Protein AF-A0A382GLZ7-F1 (afdb_monomer)

Solvent-accessible surface area (backbone atoms only — not comparable to full-atom values): 2995 Å² total; per-residue (Å²): 140,88,87,87,87,79,81,82,47,50,53,38,54,58,93,80,31,78,86,38,52,66,30,76,66,11,50,51,50,45,52,52,51,50,54,52,39,53,77,68,70,62,81,80,89,133

Sequence (46 aa):
MRLFLVQHGNALPKDVDPERGLSESGKQDVANVAAFLARGSVQVER

Organism: NCBI:txid408172

InterPro domains:
  IPR029033 Histidine phosphatase superfamily [G3DSA:3.40.50.1240] (1-46)

Mean predicted aligned error: 3.09 Å

Secondary structure (DSSP, 8-state):
------PPPPB--TTT-TT-PBPHHHHHHHHHHHHHHHHTT-----

Structure (mmCIF, N/CA/C/O backbone):
data_AF-A0A382GLZ7-F1
#
_entry.id   AF-A0A382GLZ7-F1
#
loop_
_atom_site.group_PDB
_atom_site.id
_atom_site.type_symbol
_atom_site.label_atom_id
_atom_site.label_alt_id
_atom_site.label_comp_id
_atom_site.label_asym_id
_atom_site.label_entity_id
_atom_site.label_seq_id
_atom_site.pdbx_PDB_ins_code
_atom_site.Cartn_x
_atom_site.Cartn_y
_atom_site.Cartn_z
_atom_site.occupancy
_atom_site.B_iso_or_equiv
_atom_site.auth_seq_id
_atom_site.auth_comp_id
_atom_site.auth_asym_id
_atom_site.auth_atom_id
_atom_site.pdbx_PDB_model_num
ATOM 1 N N . MET A 1 1 ? -20.914 5.223 12.293 1.00 82.12 1 MET A N 1
ATOM 2 C CA . MET A 1 1 ? -20.021 4.287 11.572 1.00 82.12 1 MET A CA 1
ATOM 3 C C . MET A 1 1 ? -18.893 5.089 10.938 1.00 82.12 1 MET A C 1
ATOM 5 O O . MET A 1 1 ? -19.163 6.201 10.503 1.00 82.12 1 MET A O 1
ATOM 9 N N . ARG A 1 2 ? -17.653 4.587 10.938 1.00 84.69 2 ARG A N 1
ATOM 10 C CA . ARG A 1 2 ? -16.490 5.277 10.350 1.00 84.69 2 ARG A CA 1
ATOM 11 C C . ARG A 1 2 ? -15.956 4.447 9.185 1.00 84.69 2 ARG A C 1
ATOM 13 O O . ARG A 1 2 ? -15.745 3.254 9.365 1.00 84.69 2 ARG A O 1
ATOM 20 N N . LEU A 1 3 ? -15.756 5.076 8.029 1.00 89.56 3 LEU A N 1
ATOM 21 C CA . LEU A 1 3 ? -15.137 4.472 6.849 1.00 89.56 3 LEU A CA 1
ATOM 22 C C . LEU A 1 3 ? -13.769 5.121 6.642 1.00 89.56 3 LEU A C 1
ATOM 24 O O . LEU A 1 3 ? -13.677 6.344 6.566 1.00 89.56 3 LEU A O 1
ATOM 28 N N . PHE A 1 4 ? -12.729 4.300 6.547 1.00 90.44 4 PHE A N 1
ATOM 29 C CA . PHE A 1 4 ? -11.372 4.748 6.257 1.00 90.44 4 PHE A CA 1
ATOM 30 C C . PHE A 1 4 ? -10.989 4.242 4.869 1.00 90.44 4 PHE A C 1
ATOM 32 O O . PHE A 1 4 ? -10.968 3.037 4.634 1.00 90.44 4 PHE A O 1
ATOM 39 N N . LEU A 1 5 ? -10.711 5.167 3.953 1.00 93.62 5 LEU A N 1
ATOM 40 C CA . LEU A 1 5 ? -10.181 4.865 2.628 1.00 93.62 5 LEU A CA 1
A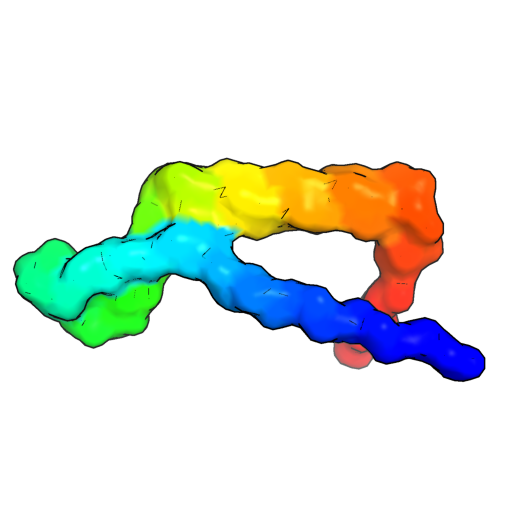TOM 41 C C . LEU A 1 5 ? -8.704 5.237 2.618 1.00 93.62 5 LEU A C 1
ATOM 43 O O . LEU A 1 5 ? -8.334 6.329 3.048 1.00 93.62 5 LEU A O 1
ATOM 47 N N . VAL A 1 6 ? -7.870 4.325 2.136 1.00 91.56 6 VAL A N 1
ATOM 48 C CA . VAL A 1 6 ? -6.427 4.528 2.025 1.00 91.56 6 VAL A CA 1
ATOM 49 C C . VAL A 1 6 ? -5.972 4.134 0.630 1.00 91.56 6 VAL A C 1
ATOM 51 O O . VAL A 1 6 ? -6.511 3.205 0.029 1.00 91.56 6 VAL A O 1
ATOM 54 N N . GLN A 1 7 ? -4.983 4.853 0.111 1.00 93.75 7 GLN A N 1
ATOM 55 C CA . GLN A 1 7 ? -4.295 4.452 -1.108 1.00 93.75 7 GLN A CA 1
ATOM 56 C C . GLN A 1 7 ? -3.276 3.354 -0.779 1.00 93.75 7 GLN A C 1
ATOM 58 O O . GLN A 1 7 ? -2.746 3.302 0.332 1.00 93.75 7 GLN A O 1
ATOM 63 N N . HIS A 1 8 ? -2.998 2.472 -1.740 1.00 93.94 8 HIS A N 1
ATOM 64 C CA . HIS A 1 8 ? -1.891 1.529 -1.609 1.00 93.94 8 HIS A CA 1
ATOM 65 C C . HIS A 1 8 ? -0.555 2.284 -1.460 1.00 93.94 8 HIS A C 1
ATOM 67 O O . HIS A 1 8 ? -0.401 3.392 -1.978 1.00 93.94 8 HIS A O 1
ATOM 73 N N . GLY A 1 9 ? 0.423 1.676 -0.782 1.00 95.44 9 GLY A N 1
ATOM 74 C CA . GLY A 1 9 ? 1.785 2.217 -0.730 1.00 95.44 9 GLY A CA 1
ATOM 75 C C . GLY A 1 9 ? 2.434 2.258 -2.115 1.00 95.44 9 GLY A C 1
ATOM 76 O O . GLY A 1 9 ? 1.962 1.610 -3.053 1.00 95.44 9 GLY A O 1
ATOM 77 N N . ASN A 1 10 ? 3.527 3.005 -2.258 1.00 97.50 10 ASN A N 1
ATOM 78 C CA . ASN A 1 10 ? 4.254 3.072 -3.522 1.00 97.50 10 ASN A CA 1
ATOM 79 C C . ASN A 1 10 ? 4.631 1.668 -4.046 1.00 97.50 10 ASN A C 1
ATOM 81 O O . ASN A 1 10 ? 5.188 0.845 -3.320 1.00 97.50 10 ASN A O 1
ATOM 85 N N . ALA A 1 11 ? 4.318 1.396 -5.310 1.00 97.88 11 ALA A N 1
ATOM 86 C CA . ALA A 1 11 ? 4.536 0.101 -5.946 1.00 97.88 11 ALA A CA 1
ATOM 87 C C . ALA A 1 11 ? 5.683 0.186 -6.951 1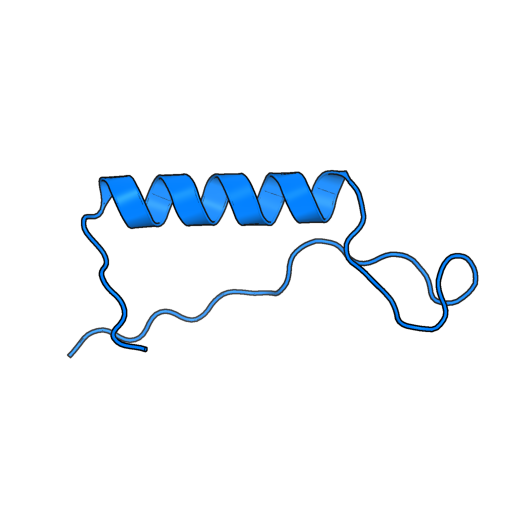.00 97.88 11 ALA A C 1
ATOM 89 O O . ALA A 1 11 ? 5.885 1.221 -7.589 1.00 97.88 11 ALA A O 1
ATOM 90 N N . LEU A 1 12 ? 6.407 -0.917 -7.119 1.00 97.81 12 LEU A N 1
ATOM 91 C CA . LEU A 1 12 ? 7.464 -1.009 -8.111 1.00 97.81 12 LEU A CA 1
ATOM 92 C C . LEU A 1 12 ? 6.900 -0.862 -9.541 1.00 97.81 12 LEU A C 1
ATOM 94 O O . LEU A 1 12 ? 5.754 -1.252 -9.823 1.00 97.81 12 LEU A O 1
ATOM 98 N N . PRO A 1 13 ? 7.688 -0.278 -10.460 1.00 97.00 13 PRO A N 1
ATOM 99 C CA . PRO A 1 13 ? 7.395 -0.312 -11.888 1.00 97.00 13 PRO A CA 1
ATOM 100 C C . PRO A 1 13 ? 7.302 -1.753 -12.423 1.00 97.00 13 PRO A C 1
ATOM 102 O O . PRO A 1 13 ? 7.978 -2.648 -11.919 1.00 97.00 13 PRO A O 1
ATOM 105 N N . LYS A 1 14 ? 6.482 -1.981 -13.462 1.00 96.69 14 LYS A N 1
ATOM 106 C CA . LYS A 1 14 ? 6.236 -3.327 -14.036 1.00 96.69 14 LYS A CA 1
ATOM 107 C C . LYS A 1 14 ? 7.474 -3.976 -14.656 1.00 96.69 14 LYS A C 1
ATOM 109 O O . LYS A 1 14 ? 7.546 -5.193 -14.753 1.00 96.69 14 LYS A O 1
ATOM 114 N N . ASP A 1 15 ? 8.402 -3.158 -15.126 1.00 97.44 15 ASP A N 1
ATOM 115 C CA . ASP A 1 15 ? 9.702 -3.555 -15.659 1.00 97.44 15 ASP A CA 1
ATOM 116 C C . ASP A 1 15 ? 10.658 -4.054 -14.568 1.00 97.44 15 ASP A C 1
ATOM 118 O O . ASP A 1 15 ? 11.561 -4.832 -14.866 1.00 97.44 15 ASP A O 1
ATOM 122 N N . VAL A 1 16 ? 10.439 -3.651 -13.313 1.00 96.38 16 VAL A N 1
ATOM 123 C CA . VAL A 1 16 ? 11.212 -4.113 -12.151 1.00 96.38 16 VAL A CA 1
ATOM 124 C C . VAL A 1 16 ? 10.539 -5.313 -11.489 1.00 96.38 16 VAL A C 1
ATOM 126 O O . VAL A 1 16 ? 11.203 -6.295 -11.169 1.00 96.38 16 VAL A O 1
ATOM 129 N N . ASP A 1 17 ? 9.224 -5.236 -11.291 1.00 96.38 17 ASP A N 1
ATOM 130 C CA . ASP A 1 17 ? 8.407 -6.314 -10.744 1.00 96.38 17 ASP A CA 1
ATOM 131 C C . ASP A 1 17 ? 7.074 -6.393 -11.511 1.00 96.38 17 ASP A C 1
ATOM 133 O O . ASP A 1 17 ? 6.225 -5.504 -11.356 1.00 96.38 17 ASP A O 1
ATOM 137 N N . PRO A 1 18 ? 6.858 -7.442 -12.327 1.00 96.00 18 PRO A N 1
ATOM 138 C CA . PRO A 1 18 ? 5.613 -7.634 -13.068 1.00 96.00 18 PRO A CA 1
ATOM 139 C C . PRO A 1 18 ? 4.365 -7.686 -12.178 1.00 96.00 18 PRO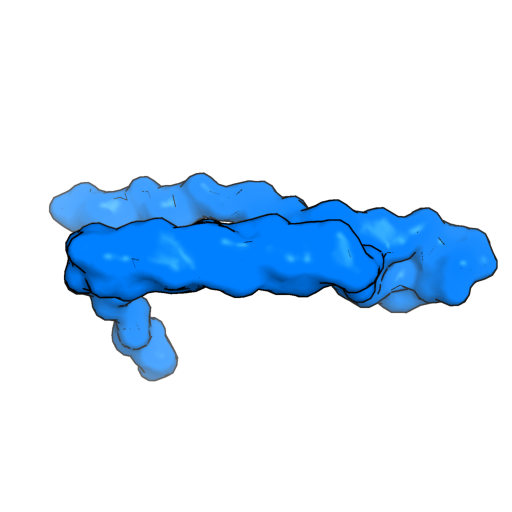 A C 1
ATOM 141 O O . PRO A 1 18 ? 3.311 -7.192 -12.588 1.00 96.00 18 PRO A O 1
ATOM 144 N N . GLU A 1 19 ? 4.494 -8.208 -10.953 1.00 97.19 19 GLU A N 1
ATOM 145 C CA . GLU A 1 19 ? 3.404 -8.292 -9.971 1.00 97.19 19 GLU A CA 1
ATOM 146 C C . GLU A 1 19 ? 3.161 -6.953 -9.257 1.00 97.19 19 GLU A C 1
ATOM 148 O O . GLU A 1 19 ? 2.151 -6.777 -8.572 1.00 97.19 19 GLU A O 1
ATOM 153 N N . ARG A 1 20 ? 4.052 -5.971 -9.462 1.00 96.44 20 ARG A N 1
ATOM 154 C CA . ARG A 1 20 ? 4.008 -4.626 -8.876 1.00 96.44 20 ARG A CA 1
ATOM 155 C C . ARG A 1 20 ? 3.878 -4.640 -7.353 1.00 96.44 20 ARG A C 1
ATOM 157 O O . ARG A 1 20 ? 3.042 -3.929 -6.785 1.00 96.44 20 ARG A O 1
ATOM 164 N N . GLY A 1 21 ? 4.725 -5.417 -6.685 1.00 97.38 21 GLY A N 1
ATOM 165 C CA . GLY A 1 21 ? 4.876 -5.378 -5.238 1.00 97.38 21 GLY A CA 1
ATOM 166 C C . GLY A 1 21 ? 5.261 -3.987 -4.722 1.00 97.38 21 GLY A C 1
ATOM 167 O O . GLY A 1 21 ? 5.697 -3.106 -5.469 1.00 97.38 21 GLY A O 1
ATOM 168 N N . LEU A 1 22 ? 5.091 -3.770 -3.415 1.00 97.94 22 LEU A N 1
ATOM 169 C CA . LEU A 1 22 ? 5.481 -2.509 -2.783 1.00 97.94 22 LEU A CA 1
ATOM 170 C C . LEU A 1 22 ? 6.994 -2.298 -2.877 1.00 97.94 22 LEU A C 1
ATOM 172 O O . LEU A 1 22 ? 7.776 -3.201 -2.570 1.00 97.94 22 LEU A O 1
ATOM 176 N N . SER A 1 23 ? 7.394 -1.077 -3.225 1.00 97.94 23 SER A N 1
ATOM 177 C CA . SER A 1 23 ? 8.780 -0.643 -3.075 1.00 97.94 23 SER A CA 1
ATOM 178 C C . SER A 1 23 ? 9.141 -0.521 -1.591 1.00 97.94 23 SER A C 1
ATOM 180 O O . SER A 1 23 ? 8.266 -0.503 -0.722 1.00 97.94 23 SER A O 1
ATOM 182 N N . GLU A 1 24 ? 10.428 -0.379 -1.274 1.00 97.88 24 GLU A N 1
ATOM 183 C CA . GLU A 1 24 ? 10.854 -0.140 0.113 1.00 97.88 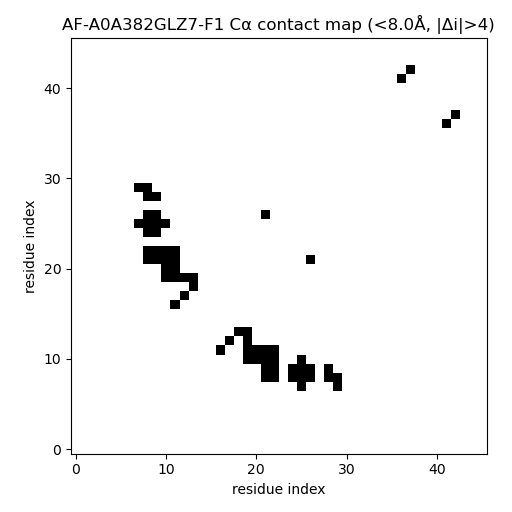24 GLU A CA 1
ATOM 184 C C . GLU A 1 24 ? 10.231 1.136 0.700 1.00 97.88 24 GLU A C 1
ATOM 186 O O . GLU A 1 24 ? 9.776 1.128 1.844 1.00 97.88 24 GLU A O 1
ATOM 191 N N . SER A 1 25 ? 10.100 2.204 -0.100 1.00 97.50 25 SER A N 1
ATOM 192 C CA . SER A 1 25 ? 9.364 3.398 0.332 1.00 97.50 25 SER A CA 1
ATOM 193 C C . SER A 1 25 ? 7.881 3.108 0.542 1.00 97.50 25 SER A C 1
ATOM 195 O O . SER A 1 25 ? 7.333 3.504 1.563 1.00 97.50 25 SER A O 1
ATOM 197 N N . GLY A 1 26 ? 7.249 2.325 -0.336 1.00 98.00 26 GLY A N 1
ATOM 198 C CA . GLY A 1 26 ? 5.849 1.937 -0.172 1.00 98.00 26 GLY A CA 1
ATOM 199 C C . GLY A 1 26 ? 5.583 1.090 1.070 1.00 98.00 26 GLY A C 1
ATOM 200 O O . GLY A 1 26 ? 4.556 1.269 1.724 1.00 98.00 26 GLY A O 1
ATOM 201 N N . LYS A 1 27 ? 6.509 0.201 1.443 1.00 98.19 27 LYS A N 1
ATOM 202 C CA . LYS A 1 27 ? 6.437 -0.549 2.708 1.00 98.19 27 LYS A CA 1
ATOM 203 C C . LYS A 1 27 ? 6.531 0.388 3.910 1.00 98.19 27 LYS A C 1
ATOM 205 O O . LYS A 1 27 ? 5.749 0.247 4.850 1.00 98.19 27 LYS A O 1
ATOM 210 N N . GLN A 1 28 ? 7.441 1.363 3.865 1.00 98.06 28 GLN A N 1
ATOM 211 C CA . GLN A 1 28 ? 7.577 2.362 4.924 1.00 98.06 28 GLN A CA 1
ATOM 212 C C . GLN A 1 28 ? 6.332 3.256 5.034 1.00 98.06 28 GLN A C 1
ATOM 214 O O . GLN A 1 28 ? 5.875 3.529 6.145 1.00 98.06 28 GLN A O 1
ATOM 219 N N . ASP A 1 29 ? 5.739 3.656 3.909 1.00 97.12 29 ASP A N 1
ATOM 220 C CA . ASP A 1 29 ? 4.495 4.430 3.874 1.00 97.12 29 ASP A CA 1
ATOM 221 C C . ASP A 1 29 ? 3.353 3.668 4.559 1.00 97.12 29 ASP A C 1
ATOM 223 O O . ASP A 1 29 ? 2.678 4.205 5.442 1.00 97.12 29 ASP A O 1
ATOM 227 N N . VAL A 1 30 ? 3.176 2.385 4.2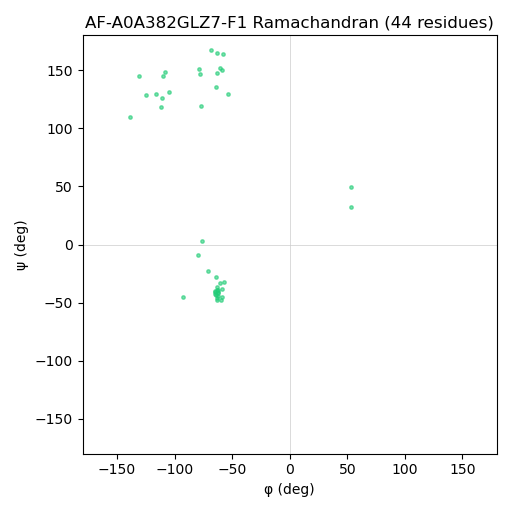22 1.00 97.06 30 VAL A N 1
ATOM 228 C CA . VAL A 1 30 ? 2.159 1.523 4.844 1.00 97.06 30 VAL A CA 1
ATOM 229 C C . VAL A 1 30 ? 2.414 1.353 6.344 1.00 97.06 30 VAL A C 1
ATOM 231 O O . VAL A 1 30 ? 1.473 1.443 7.135 1.00 97.06 30 VAL A O 1
ATOM 234 N N . ALA A 1 31 ? 3.670 1.174 6.763 1.00 97.38 31 ALA A N 1
ATOM 235 C CA . ALA A 1 31 ? 4.026 1.082 8.179 1.00 97.38 31 ALA A CA 1
ATOM 236 C C . ALA A 1 31 ? 3.688 2.373 8.950 1.00 97.38 31 ALA A C 1
ATOM 238 O O . ALA A 1 31 ? 3.149 2.316 10.058 1.00 97.38 31 ALA A O 1
ATOM 239 N N . ASN A 1 32 ? 3.932 3.541 8.350 1.00 96.50 32 ASN A N 1
ATOM 240 C CA . ASN A 1 32 ? 3.606 4.836 8.947 1.00 96.50 32 ASN A CA 1
ATOM 241 C C . ASN A 1 32 ? 2.089 5.022 9.117 1.00 96.50 32 ASN A C 1
ATOM 243 O O . ASN A 1 32 ? 1.637 5.479 10.173 1.00 96.50 32 ASN A O 1
ATOM 247 N N . VAL A 1 33 ? 1.296 4.631 8.111 1.00 95.94 33 VAL A N 1
ATOM 248 C CA . VAL A 1 33 ? -0.175 4.648 8.184 1.00 95.94 33 VAL A CA 1
ATOM 249 C C . VAL A 1 33 ? -0.673 3.699 9.273 1.00 95.94 33 VAL A C 1
ATOM 251 O O . VAL A 1 33 ? -1.496 4.097 10.098 1.00 95.94 33 VAL A O 1
ATOM 254 N N . ALA A 1 34 ? -0.139 2.477 9.339 1.00 94.88 34 ALA A N 1
ATOM 255 C CA . ALA A 1 34 ? -0.498 1.514 10.377 1.00 94.88 34 ALA A CA 1
ATOM 256 C C . ALA A 1 34 ? -0.212 2.066 11.785 1.00 94.88 34 ALA A C 1
ATOM 258 O O . ALA A 1 34 ? -1.077 2.015 12.661 1.00 94.88 34 ALA A O 1
ATOM 259 N N . ALA A 1 35 ? 0.958 2.679 11.990 1.00 96.31 35 ALA A N 1
ATOM 260 C CA . ALA A 1 35 ? 1.310 3.310 13.259 1.00 96.31 35 ALA A CA 1
ATOM 261 C C . ALA A 1 35 ? 0.373 4.479 13.617 1.00 96.31 35 ALA A C 1
ATOM 263 O O . ALA A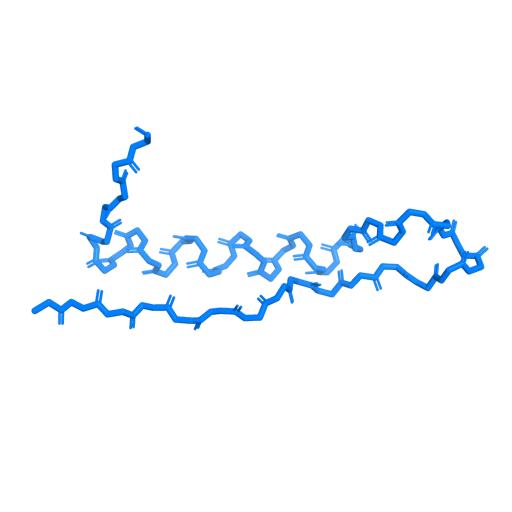 1 35 ? 0.015 4.649 14.783 1.00 96.31 35 ALA A O 1
ATOM 264 N N . PHE A 1 36 ? -0.042 5.289 12.638 1.00 95.31 36 PHE A N 1
ATOM 265 C CA . PHE A 1 36 ? -1.020 6.360 12.846 1.00 95.31 36 PHE A CA 1
ATOM 266 C C . PHE A 1 36 ? -2.388 5.817 13.281 1.00 95.31 36 PHE A C 1
ATOM 268 O O . PHE A 1 36 ? -2.946 6.290 14.272 1.00 95.31 36 PHE A O 1
ATOM 275 N N . LEU A 1 37 ? -2.898 4.792 12.592 1.00 94.50 37 LEU A N 1
ATOM 276 C CA . LEU A 1 37 ? -4.181 4.162 12.913 1.00 94.50 37 LEU A CA 1
ATOM 277 C C . LEU A 1 37 ? -4.165 3.501 14.299 1.00 94.50 37 LEU A C 1
ATOM 279 O O . LEU A 1 37 ? -5.130 3.642 15.053 1.00 94.50 37 LEU A O 1
ATOM 283 N N . ALA A 1 38 ? -3.052 2.862 14.671 1.00 94.19 38 ALA A N 1
ATOM 284 C CA . ALA A 1 38 ? -2.866 2.270 1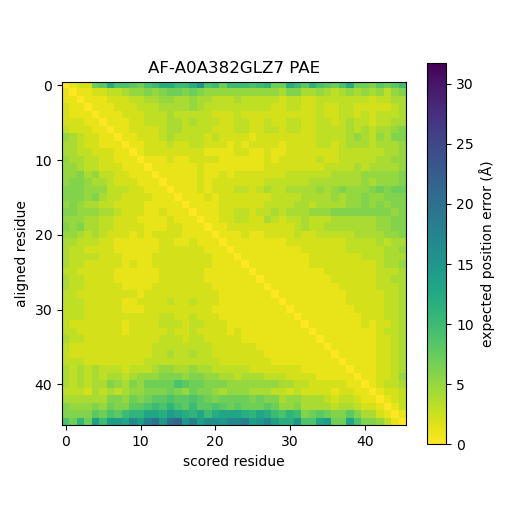5.993 1.00 94.19 38 ALA A CA 1
ATOM 285 C C . ALA A 1 38 ? -2.914 3.326 17.111 1.00 94.19 38 ALA A C 1
ATOM 287 O O . ALA A 1 38 ? -3.619 3.137 18.102 1.00 94.19 38 ALA A O 1
ATOM 288 N N . ARG A 1 39 ? -2.247 4.479 16.933 1.00 96.00 39 ARG A N 1
ATOM 289 C CA . ARG A 1 39 ? -2.358 5.614 17.875 1.00 96.00 39 ARG A CA 1
ATOM 290 C C . ARG A 1 39 ? -3.790 6.141 17.976 1.00 96.00 39 ARG A C 1
ATOM 292 O O . ARG A 1 39 ? -4.212 6.562 19.047 1.00 96.00 39 ARG A O 1
ATOM 299 N N . GLY A 1 40 ? -4.543 6.084 16.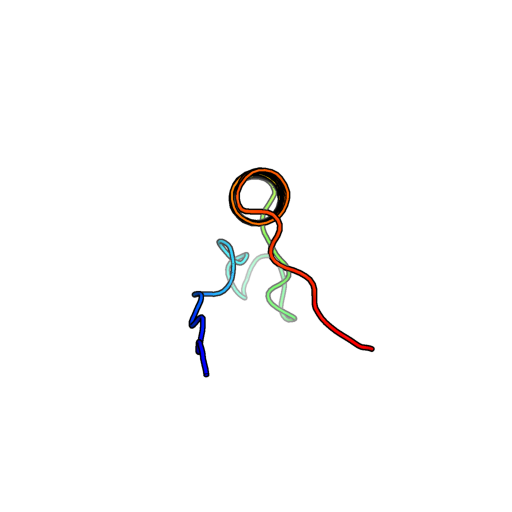878 1.00 93.25 40 GLY A N 1
ATOM 300 C CA . GLY A 1 40 ? -5.967 6.417 16.829 1.00 93.25 40 GLY A CA 1
ATOM 301 C C . GLY A 1 40 ? -6.901 5.349 17.411 1.00 93.25 40 GLY A C 1
ATOM 302 O O . GLY A 1 40 ? -8.115 5.527 17.340 1.00 93.25 40 GLY A O 1
ATOM 303 N N . SER A 1 41 ? -6.370 4.247 17.962 1.00 93.19 41 SER A N 1
ATOM 304 C CA . SER A 1 41 ? -7.145 3.106 18.476 1.00 93.19 41 SER A CA 1
ATOM 305 C C . SER A 1 41 ? -8.137 2.533 17.454 1.00 93.19 41 SER A C 1
ATOM 307 O O . SER A 1 41 ? -9.211 2.047 17.812 1.00 93.19 41 SER A O 1
ATOM 309 N N . VAL A 1 42 ? -7.794 2.599 16.164 1.00 92.94 42 VAL A N 1
ATOM 310 C CA . VAL A 1 42 ? -8.606 2.011 15.096 1.00 92.94 42 VAL A CA 1
ATOM 311 C C . VAL A 1 42 ? -8.382 0.501 15.099 1.00 92.94 42 VAL A C 1
ATOM 313 O O . VAL A 1 42 ? -7.261 0.038 14.912 1.00 92.94 42 VAL A O 1
ATOM 316 N N . GLN A 1 43 ? -9.454 -0.256 15.322 1.00 89.31 43 GLN A N 1
ATOM 317 C CA . GLN A 1 43 ? -9.464 -1.718 15.309 1.00 89.31 43 GLN A CA 1
ATOM 318 C C . GLN A 1 43 ? -10.244 -2.209 14.087 1.00 89.31 43 GLN A C 1
ATOM 320 O O . GLN A 1 43 ? -11.233 -1.589 13.688 1.00 89.31 43 GLN A O 1
ATOM 325 N N . VAL A 1 44 ? -9.795 -3.318 13.509 1.00 84.62 44 VAL A N 1
ATOM 326 C CA . VAL A 1 44 ? -10.451 -4.019 12.399 1.00 84.62 44 VAL A CA 1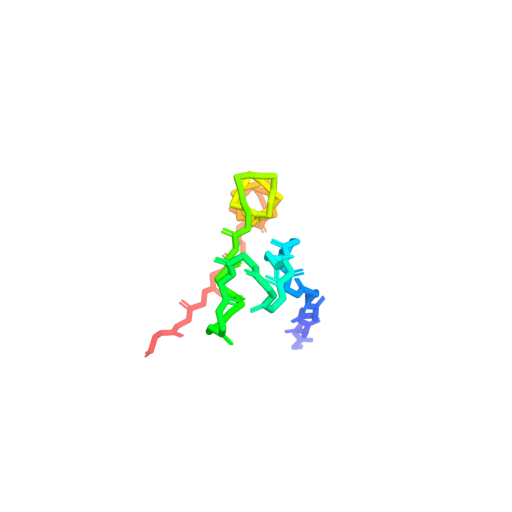
ATOM 327 C C . VAL A 1 44 ? -10.671 -5.465 12.824 1.00 84.62 44 VAL A C 1
ATOM 329 O O . VAL A 1 44 ? -9.740 -6.111 13.299 1.00 84.62 44 VAL A O 1
ATOM 332 N N . GLU A 1 45 ? -11.901 -5.957 12.680 1.00 83.25 45 GLU A N 1
ATOM 333 C CA . GLU A 1 45 ? -12.210 -7.382 12.824 1.00 83.25 45 GLU A CA 1
ATOM 334 C C . GLU A 1 45 ? -11.798 -8.129 11.550 1.00 83.25 45 GLU A C 1
ATOM 336 O O . GLU A 1 45 ? -11.803 -7.555 10.457 1.00 83.25 45 GLU A O 1
ATOM 341 N N . ARG A 1 46 ? -11.368 -9.381 11.718 1.00 70.00 46 ARG A N 1
ATOM 342 C CA . ARG A 1 46 ? -10.760 -10.202 10.668 1.00 70.00 46 ARG A CA 1
ATOM 343 C C . ARG A 1 46 ? -11.765 -11.154 10.038 1.00 70.00 46 ARG A C 1
ATOM 345 O O . ARG A 1 46 ? -12.601 -11.689 10.796 1.00 70.00 46 ARG A O 1
#

pLDDT: mean 94.05, std 5.41, range [70.0, 98.19]

Radius of gyration: 13.22 Å; Cα contacts (8 Å, |Δi|>4): 32; chains: 1; bounding box: 31×17×34 Å

Foldseek 3Di:
DDDDDDDQFQFDDCVVPVVGHHDPRRVVVVVVVVVVCVVVVNDDDD